Protein AF-A0A3C0JFN2-F1 (afdb_monomer_lite)

pLDDT: mean 96.72, std 3.32, range [76.94, 98.38]

Secondary structure (DSSP, 8-state):
--HHHHHHHHHHHH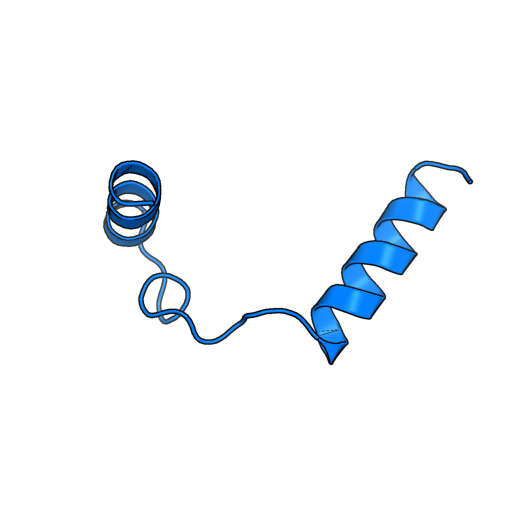HHH-----TTTSS--HHHHHHHHHH-

Radius of gyration: 13.54 Å; chains: 1; bounding box: 25×17×34 Å

Foldseek 3Di:
DDPVVVVVVVVVCCVVPNDQDDPCNVPHDPVSVVVVVVVD

Sequence (40 aa):
MGPEQFQALVLGWFELHGRKNLPWQISPTPYRVWLSEIML

Structure (mmCIF, N/CA/C/O backbone):
data_AF-A0A3C0JFN2-F1
#
_entry.id   AF-A0A3C0JFN2-F1
#
loop_
_atom_site.group_PDB
_atom_site.id
_atom_site.type_symbol
_atom_site.label_atom_id
_atom_site.label_alt_id
_atom_site.label_comp_id
_atom_site.label_asym_id
_atom_site.label_entity_id
_atom_site.label_seq_id
_atom_site.pdbx_PDB_ins_code
_atom_site.Cartn_x
_atom_site.Cartn_y
_atom_site.Cartn_z
_atom_site.occupancy
_atom_site.B_iso_or_equiv
_atom_site.auth_seq_id
_atom_site.auth_comp_id
_atom_site.auth_asym_id
_atom_site.auth_atom_id
_atom_site.pdbx_PDB_model_num
ATOM 1 N N . MET A 1 1 ? -6.591 3.939 22.990 1.00 76.94 1 MET A N 1
ATOM 2 C CA . MET A 1 1 ? -6.548 2.900 21.940 1.00 76.94 1 MET A CA 1
ATOM 3 C C . MET A 1 1 ? -5.270 2.114 22.109 1.00 76.94 1 MET A C 1
ATOM 5 O O . MET A 1 1 ? -4.225 2.735 22.258 1.00 76.94 1 MET A O 1
ATOM 9 N N . GLY A 1 2 ? -5.351 0.786 22.120 1.00 96.56 2 GLY A N 1
ATOM 10 C CA . GLY A 1 2 ? -4.161 -0.060 22.006 1.00 96.56 2 GLY A CA 1
ATOM 11 C C . GLY A 1 2 ? -3.680 -0.152 20.549 1.00 96.56 2 GLY A C 1
ATOM 12 O O . GLY A 1 2 ? -4.456 0.174 19.644 1.00 96.56 2 GLY A O 1
ATOM 13 N N . PRO A 1 3 ? -2.442 -0.613 20.300 1.00 97.31 3 PRO A N 1
ATOM 14 C CA . PRO A 1 3 ? -1.902 -0.789 18.949 1.00 97.31 3 PRO A CA 1
ATOM 15 C C . PRO A 1 3 ? -2.804 -1.622 18.024 1.00 97.31 3 PRO A C 1
ATOM 17 O O . PRO A 1 3 ? -3.040 -1.232 16.884 1.00 97.31 3 PRO A O 1
ATOM 20 N N . GLU A 1 4 ? -3.390 -2.706 18.538 1.00 97.75 4 GLU A N 1
ATOM 21 C CA . GLU A 1 4 ? -4.304 -3.580 17.783 1.00 97.75 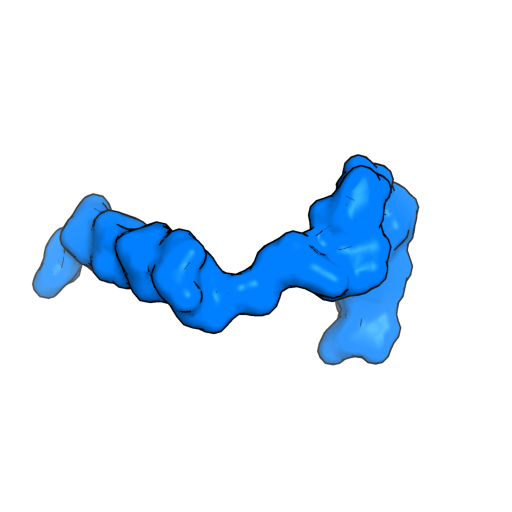4 GLU A CA 1
ATOM 22 C C . GLU A 1 4 ? -5.576 -2.848 17.333 1.00 97.75 4 GLU A C 1
ATOM 24 O O . GLU A 1 4 ? -6.025 -2.986 16.196 1.00 97.75 4 GLU A O 1
ATOM 29 N N . GLN A 1 5 ? -6.134 -2.009 18.210 1.00 97.69 5 GLN A N 1
ATOM 30 C CA . GLN A 1 5 ? -7.325 -1.221 17.898 1.00 97.69 5 GLN A CA 1
ATOM 31 C C . GLN A 1 5 ? -7.029 -0.179 16.815 1.00 97.69 5 GLN A C 1
ATOM 33 O O . GLN A 1 5 ? -7.849 0.034 15.925 1.00 97.69 5 GLN A O 1
ATOM 38 N N . PHE A 1 6 ? -5.857 0.458 16.868 1.00 97.69 6 PHE A N 1
ATOM 39 C CA . PHE A 1 6 ? -5.436 1.407 15.839 1.00 97.69 6 PHE A CA 1
ATOM 40 C C . PHE A 1 6 ? -5.237 0.716 14.484 1.00 97.69 6 PHE A C 1
ATOM 42 O O . PHE A 1 6 ? -5.764 1.182 13.475 1.00 97.69 6 PHE A O 1
ATOM 49 N N . GLN A 1 7 ? -4.546 -0.428 14.467 1.00 98.19 7 GLN A N 1
ATOM 50 C CA . GLN A 1 7 ? -4.346 -1.231 13.261 1.00 98.19 7 GLN A CA 1
ATOM 51 C C . GLN A 1 7 ? -5.681 -1.611 12.610 1.00 98.19 7 GLN A C 1
ATOM 53 O O . GLN A 1 7 ? -5.853 -1.411 11.408 1.00 98.19 7 GLN A O 1
ATOM 58 N N . ALA A 1 8 ? -6.637 -2.112 13.398 1.00 98.19 8 ALA A N 1
ATOM 59 C CA . ALA A 1 8 ? -7.946 -2.516 12.891 1.00 98.19 8 ALA A CA 1
ATOM 60 C C . ALA A 1 8 ? -8.707 -1.345 12.245 1.00 98.19 8 ALA A C 1
ATOM 62 O O . ALA A 1 8 ? -9.290 -1.503 11.173 1.00 98.19 8 ALA A O 1
ATOM 63 N N . LEU A 1 9 ? -8.661 -0.159 12.861 1.00 98.19 9 LEU A N 1
ATOM 64 C CA . LEU A 1 9 ? -9.314 1.038 12.327 1.00 98.19 9 LEU A CA 1
ATOM 65 C C . LEU A 1 9 ? -8.675 1.509 11.014 1.00 98.19 9 LEU A C 1
ATOM 67 O O . LEU A 1 9 ? -9.393 1.808 10.059 1.00 98.19 9 LEU A O 1
ATOM 71 N N . VAL A 1 10 ? -7.341 1.549 10.946 1.00 98.19 10 VAL A N 1
ATOM 72 C CA . VAL A 1 10 ? -6.621 1.988 9.739 1.00 98.19 10 VAL A CA 1
ATOM 73 C C . VAL A 1 10 ? -6.846 1.020 8.582 1.00 98.19 10 VAL A C 1
ATOM 75 O O . VAL A 1 10 ? -7.142 1.463 7.473 1.00 98.19 10 VAL A O 1
ATOM 78 N N . LEU A 1 11 ? -6.758 -0.290 8.832 1.00 98.12 11 LEU A N 1
ATOM 79 C CA . LEU A 1 11 ? -7.002 -1.298 7.800 1.00 98.12 11 LEU A CA 1
ATOM 80 C C . LEU A 1 11 ? -8.459 -1.266 7.324 1.00 98.12 11 LEU A C 1
ATOM 82 O O . LEU A 1 11 ? -8.698 -1.276 6.120 1.00 98.12 11 LEU A O 1
ATOM 86 N N . GLY A 1 12 ? -9.424 -1.131 8.240 1.00 98.38 12 GLY A N 1
ATOM 87 C CA . GLY A 1 12 ? -10.839 -1.002 7.881 1.00 98.38 12 GLY A CA 1
ATOM 88 C C . GLY A 1 12 ? -11.123 0.216 6.997 1.00 98.38 12 GLY A C 1
ATOM 89 O O . GLY A 1 12 ? -11.840 0.110 6.003 1.00 98.38 12 GLY A O 1
ATOM 90 N N . TRP A 1 13 ? -10.515 1.366 7.303 1.00 98.38 13 TRP A N 1
ATOM 91 C CA . TRP A 1 13 ? -10.625 2.555 6.456 1.00 98.38 13 TRP A CA 1
ATOM 92 C C . TRP A 1 13 ? -9.937 2.366 5.097 1.00 98.38 13 TRP A C 1
ATOM 94 O O . TRP A 1 13 ? -10.513 2.722 4.068 1.00 98.38 13 TRP A O 1
ATOM 104 N N . PHE A 1 14 ? -8.731 1.788 5.072 1.00 98.19 14 PHE A N 1
ATOM 105 C CA . PHE A 1 14 ? -7.989 1.559 3.831 1.00 98.19 14 PHE A CA 1
ATOM 106 C C . PHE A 1 14 ? -8.747 0.621 2.888 1.00 98.19 14 PHE A C 1
ATOM 108 O O . PHE A 1 14 ? -8.713 0.815 1.671 1.00 98.19 14 PHE A O 1
ATOM 115 N N . GLU A 1 15 ? -9.494 -0.346 3.428 1.00 97.56 15 GLU A N 1
ATOM 116 C CA . GLU A 1 15 ? -10.321 -1.225 2.612 1.00 97.56 15 GLU A CA 1
ATOM 117 C C . GLU A 1 15 ? -11.403 -0.472 1.828 1.00 97.56 15 GLU A C 1
ATOM 119 O O . GLU A 1 15 ? -11.578 -0.732 0.633 1.00 97.56 15 GLU A O 1
ATOM 124 N N . LEU A 1 16 ? -12.068 0.493 2.470 1.00 97.81 16 LEU A N 1
ATOM 125 C CA . LEU A 1 16 ? -13.179 1.255 1.891 1.00 97.81 16 LEU A CA 1
ATOM 126 C C . LEU A 1 16 ? -12.730 2.481 1.081 1.00 97.81 16 LEU A C 1
ATOM 128 O O . LEU A 1 16 ? -13.396 2.862 0.119 1.00 97.81 16 LEU A O 1
ATOM 132 N N . HIS A 1 17 ? -11.625 3.116 1.473 1.00 98.00 17 HIS A N 1
ATOM 133 C CA . HIS A 1 17 ? -11.244 4.449 0.989 1.00 98.00 17 HIS A CA 1
ATOM 134 C C . HIS A 1 17 ? -9.789 4.553 0.505 1.00 98.00 17 HIS A C 1
ATOM 136 O O . HIS A 1 17 ? -9.359 5.619 0.061 1.00 98.00 17 HIS A O 1
ATOM 142 N N . GLY A 1 18 ? -9.016 3.468 0.574 1.00 96.56 18 GLY A N 1
ATOM 143 C CA . GLY A 1 18 ? -7.613 3.450 0.171 1.00 96.56 18 GLY A CA 1
ATOM 144 C C . GLY A 1 18 ? -7.410 3.597 -1.339 1.00 96.56 18 GLY A C 1
ATOM 145 O O . GLY A 1 18 ? -8.179 3.089 -2.158 1.00 96.56 18 GLY A O 1
ATOM 146 N N . ARG A 1 19 ? -6.309 4.251 -1.729 1.00 96.62 19 ARG A N 1
ATOM 147 C CA . ARG A 1 19 ? -5.833 4.238 -3.119 1.00 96.62 19 ARG A CA 1
ATOM 148 C C . ARG A 1 19 ? -5.186 2.881 -3.398 1.00 96.62 19 ARG A C 1
ATOM 150 O O . ARG A 1 19 ? -4.130 2.584 -2.843 1.00 96.62 19 ARG A O 1
ATOM 157 N N . LYS A 1 20 ? -5.839 2.076 -4.240 1.00 95.88 20 LYS A N 1
ATOM 158 C CA . LYS A 1 20 ? -5.431 0.695 -4.564 1.00 95.88 20 LYS A CA 1
ATOM 159 C C . LYS A 1 20 ? -5.057 0.476 -6.038 1.00 95.88 20 LYS A C 1
ATOM 161 O O . LYS A 1 20 ? -4.624 -0.608 -6.402 1.00 95.88 20 L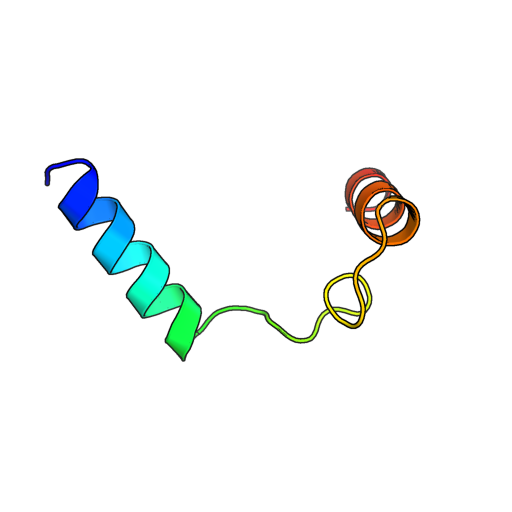YS A O 1
ATOM 166 N N . ASN A 1 21 ? -5.221 1.499 -6.881 1.00 95.75 21 ASN A N 1
ATOM 167 C CA . ASN A 1 21 ? -5.113 1.393 -8.342 1.00 95.75 21 ASN A CA 1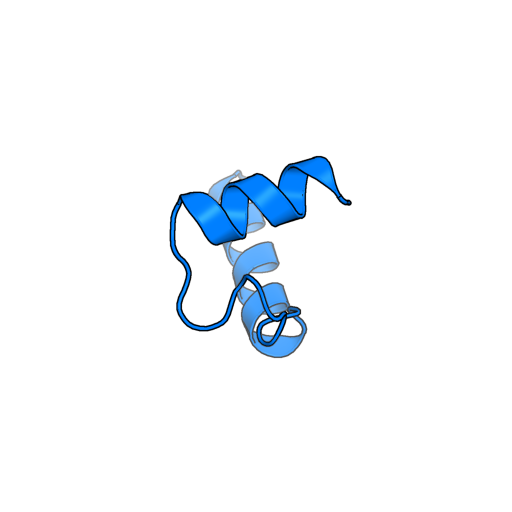
ATOM 168 C C . ASN A 1 21 ? -3.980 2.253 -8.927 1.00 95.75 21 ASN A C 1
ATOM 170 O O . ASN A 1 21 ? -4.059 2.679 -10.079 1.00 95.75 21 ASN A O 1
ATOM 174 N N . LEU A 1 22 ? -2.945 2.569 -8.141 1.00 96.75 22 LEU A N 1
ATOM 175 C CA . LEU A 1 22 ? -1.804 3.331 -8.650 1.00 96.75 22 LEU A CA 1
ATOM 176 C C . LEU A 1 22 ? -0.954 2.463 -9.599 1.00 96.75 22 LEU A C 1
ATOM 178 O O . LEU A 1 22 ? -0.849 1.252 -9.382 1.00 96.75 22 LEU A O 1
ATOM 182 N N . PRO A 1 23 ? -0.295 3.050 -10.617 1.00 95.94 23 PRO A N 1
ATOM 183 C CA . PRO A 1 23 ? 0.481 2.287 -11.598 1.00 95.94 23 PRO A CA 1
ATOM 184 C C . PRO A 1 23 ? 1.563 1.379 -10.993 1.00 95.94 23 PRO A C 1
ATOM 186 O O . PRO A 1 23 ? 1.824 0.303 -11.523 1.00 95.94 23 PRO A O 1
ATOM 189 N N . TRP A 1 24 ? 2.172 1.783 -9.873 1.00 95.62 24 TRP A N 1
ATOM 190 C CA . TRP A 1 24 ? 3.184 1.000 -9.147 1.00 95.62 24 TRP A CA 1
ATOM 191 C C . TRP A 1 24 ? 2.598 -0.001 -8.138 1.00 95.62 24 TRP A C 1
ATOM 193 O O . TRP A 1 24 ? 3.319 -0.877 -7.666 1.00 95.62 24 TRP A O 1
ATOM 203 N N . GLN A 1 25 ? 1.299 0.088 -7.831 1.00 95.75 25 GLN A N 1
ATOM 204 C CA . GLN A 1 25 ? 0.576 -0.881 -6.996 1.00 95.75 25 GLN A CA 1
ATOM 205 C C . GLN A 1 25 ? -0.013 -2.036 -7.822 1.00 95.75 25 GLN A C 1
ATOM 207 O O . GLN A 1 25 ? -0.220 -3.126 -7.294 1.00 95.75 25 GLN A O 1
ATOM 212 N N . ILE A 1 26 ? -0.267 -1.827 -9.119 1.00 96.19 26 ILE A N 1
ATOM 213 C CA . ILE A 1 26 ? -0.759 -2.869 -10.029 1.00 96.19 26 ILE A CA 1
ATOM 214 C C . ILE A 1 26 ? 0.426 -3.701 -10.536 1.00 96.19 26 ILE A C 1
ATOM 216 O O . ILE A 1 26 ? 1.316 -3.188 -11.213 1.00 96.19 26 ILE A O 1
ATOM 220 N N . SER A 1 27 ? 0.412 -5.012 -10.264 1.00 94.75 27 SER A N 1
ATOM 221 C CA . SER A 1 27 ? 1.531 -5.926 -10.572 1.00 94.75 27 SER A CA 1
ATOM 222 C C . SER A 1 27 ? 2.869 -5.400 -10.023 1.00 94.75 27 SER A C 1
ATOM 224 O O . SER A 1 27 ? 3.769 -5.052 -10.803 1.00 94.75 27 SER A O 1
ATOM 226 N N . PRO A 1 28 ? 2.989 -5.276 -8.688 1.00 95.31 28 PRO A N 1
ATOM 227 C CA . PRO A 1 28 ? 4.146 -4.656 -8.069 1.00 95.31 28 PRO A CA 1
ATOM 228 C C . PRO A 1 28 ? 5.392 -5.511 -8.303 1.00 95.31 28 PRO A C 1
ATOM 230 O O . PRO A 1 28 ? 5.388 -6.728 -8.121 1.00 95.31 28 PRO A O 1
ATOM 233 N N . THR A 1 29 ? 6.481 -4.853 -8.688 1.00 97.88 29 THR A N 1
ATOM 234 C CA . THR A 1 29 ? 7.825 -5.437 -8.688 1.00 97.88 29 THR A CA 1
ATOM 235 C C . THR A 1 29 ? 8.723 -4.576 -7.807 1.00 97.88 29 THR A C 1
ATOM 237 O O . THR A 1 29 ? 8.465 -3.372 -7.701 1.00 97.88 29 THR A O 1
ATOM 240 N N . PRO A 1 30 ? 9.797 -5.130 -7.210 1.00 98.06 30 PRO A N 1
ATOM 241 C CA . PRO A 1 30 ? 10.714 -4.338 -6.390 1.00 98.06 30 PRO A CA 1
ATOM 242 C C . PRO A 1 30 ? 11.224 -3.090 -7.118 1.00 98.06 30 PRO A C 1
ATOM 244 O O . PRO A 1 30 ? 11.260 -2.011 -6.542 1.00 98.06 30 PRO A O 1
ATOM 247 N N . TYR A 1 31 ? 11.516 -3.219 -8.416 1.00 97.75 31 TYR A N 1
ATOM 248 C CA . TYR A 1 31 ? 11.930 -2.101 -9.259 1.00 97.75 31 TYR A CA 1
ATOM 249 C C . TYR A 1 31 ? 10.844 -1.022 -9.411 1.00 97.75 31 TYR A C 1
ATOM 251 O O . TYR A 1 31 ? 11.141 0.160 -9.272 1.00 97.75 31 TYR A O 1
ATOM 259 N N . ARG A 1 32 ? 9.587 -1.406 -9.679 1.00 96.81 32 ARG A N 1
ATOM 260 C CA . ARG A 1 32 ? 8.481 -0.450 -9.872 1.00 96.81 32 ARG A CA 1
ATOM 261 C C . ARG A 1 32 ? 8.144 0.315 -8.597 1.00 96.81 32 ARG A C 1
ATOM 263 O O . ARG A 1 32 ? 7.879 1.508 -8.677 1.00 96.81 32 ARG A O 1
ATOM 270 N N . VAL A 1 33 ? 8.170 -0.370 -7.455 1.00 97.69 33 VAL A N 1
ATOM 271 C CA . VAL A 1 33 ? 7.952 0.255 -6.144 1.00 97.69 33 VAL A CA 1
ATOM 272 C C . VAL A 1 33 ? 9.118 1.183 -5.813 1.00 97.69 33 VAL A C 1
ATOM 274 O O . VAL A 1 33 ? 8.905 2.345 -5.506 1.00 97.69 33 VAL A O 1
ATOM 277 N N . TRP A 1 34 ? 10.361 0.721 -5.960 1.00 98.19 34 TRP A N 1
ATOM 278 C CA . TRP A 1 34 ? 11.534 1.562 -5.712 1.00 98.19 34 TRP A CA 1
ATOM 279 C C . TRP A 1 34 ? 11.537 2.841 -6.561 1.00 98.19 34 TRP A C 1
ATOM 281 O O . TRP A 1 34 ? 11.832 3.920 -6.052 1.00 98.19 34 TRP A O 1
ATOM 291 N N . LEU A 1 35 ? 11.157 2.740 -7.839 1.00 97.94 35 LEU A N 1
ATOM 292 C CA . LEU A 1 35 ? 11.076 3.900 -8.719 1.00 97.94 35 LEU A CA 1
ATOM 293 C C . LEU A 1 35 ? 10.009 4.912 -8.264 1.00 97.94 35 LEU A C 1
ATOM 295 O O . LEU A 1 35 ? 10.268 6.111 -8.333 1.00 97.94 35 LEU A O 1
ATOM 299 N N . SER A 1 36 ? 8.838 4.463 -7.788 1.00 97.50 36 SER A N 1
ATOM 300 C CA . SER A 1 36 ? 7.800 5.381 -7.295 1.00 97.50 36 SER A CA 1
ATOM 301 C C . SER A 1 36 ? 8.229 6.131 -6.038 1.00 97.50 36 SER A C 1
ATOM 303 O O . SER A 1 36 ? 7.938 7.316 -5.941 1.00 97.50 36 SER A O 1
ATOM 305 N N . GLU A 1 37 ? 8.960 5.477 -5.132 1.00 97.56 37 GLU A N 1
ATOM 306 C CA . GLU A 1 37 ? 9.464 6.098 -3.894 1.00 97.56 37 GLU A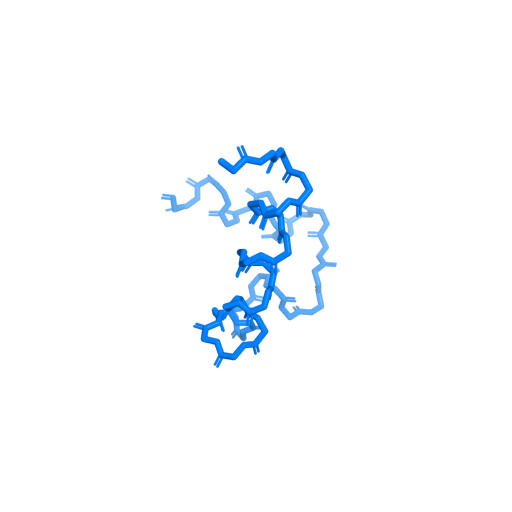 CA 1
ATOM 307 C C . GLU A 1 37 ? 10.584 7.125 -4.136 1.00 97.56 37 GLU A C 1
ATOM 309 O O . GLU A 1 37 ? 10.856 7.955 -3.279 1.00 97.56 37 GLU A O 1
ATOM 314 N N . ILE A 1 38 ? 11.273 7.076 -5.283 1.00 97.81 38 ILE A N 1
ATOM 315 C CA . ILE A 1 38 ? 12.234 8.126 -5.671 1.00 97.81 38 ILE A CA 1
ATOM 316 C C . ILE A 1 38 ? 11.515 9.328 -6.293 1.00 97.81 38 ILE A C 1
ATOM 318 O O . ILE A 1 38 ? 11.990 10.458 -6.186 1.00 97.81 38 ILE A O 1
ATOM 322 N N . MET A 1 39 ? 10.416 9.085 -7.010 1.00 97.62 39 MET A N 1
ATOM 323 C CA . MET A 1 39 ? 9.705 10.119 -7.765 1.00 97.62 39 MET A CA 1
ATOM 324 C C . MET A 1 39 ? 8.713 10.937 -6.926 1.00 97.62 39 MET A C 1
ATOM 326 O O . MET A 1 39 ? 8.424 12.071 -7.310 1.00 97.62 39 MET A O 1
ATOM 330 N N . LEU A 1 40 ? 8.159 10.364 -5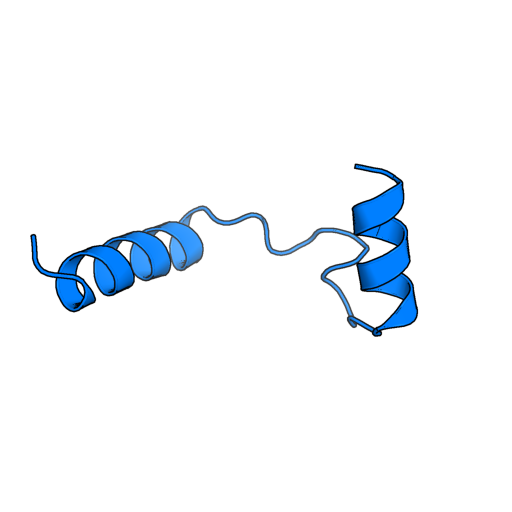.854 1.00 95.81 40 LEU A N 1
ATOM 331 C CA . LEU A 1 40 ? 7.098 10.937 -5.012 1.00 95.81 40 LEU A CA 1
ATOM 332 C C . LEU A 1 40 ? 7.589 11.186 -3.589 1.00 95.81 40 LEU A C 1
ATOM 334 O O . LEU A 1 40 ? 7.128 12.192 -3.005 1.00 95.81 40 LEU A O 1
#